Protein AF-A0A671WNH1-F1 (afdb_monomer_lite)

Foldseek 3Di:
DDPDDPPPPPQDWAFPDWDDPDPPAWIWTWTATPNDIDIDIDGDDDPVCPPDKDKDWDQLVFALDQLQKDAPDDDDGDVSNVVVVVVCVVQVKDFPCCVVVVDDNPFDDDPPHMTGNRTTTIIGPDPPPDPDPPDD

Radius of gyration: 23.47 Å; chains: 1; bounding box: 45×64×72 Å

pLDDT: mean 80.48, std 18.0, range [36.19, 97.94]

InterPro domains:
  IPR036691 Endonuclease/exonuclease/phosphatase superfamily [G3DSA:3.60.10.10] (5-130)
  IPR036691 Endonuclease/exonuclease/phosphatase superfamily [SSF56219] (18-124)

Organism: Sparus aurata (NCBI:txid8175)

Sequence (136 aa):
MGHRSWTGVGQDFIIQRVQRVIDGRILCIDVSWFGSKFRVINVYCPVELQDKEVILGGDFNCLVNKKDKQTTSTVRLDSSSEILQNIIKDFRLRDAYRSKNPILPGYTWSNGRTHSRIDFLLTSMGDIMYKPLVKG

Secondary structure (DSSP, 8-state):
-------------EEEEEEEEETTTEEEEEEEETTEEEEEEEE---GGGTTSPPEEEEE-SS-SSGGGEE-SSPP---HHHHHHHHHHHHTTEEEHHHHH-SSS----EE-SS-EE--EEEEEES---S-------

Structure (mmCIF, N/CA/C/O backbone):
data_AF-A0A671WNH1-F1
#
_entry.id   AF-A0A671WNH1-F1
#
loop_
_atom_site.group_PDB
_atom_site.id
_atom_site.type_symbol
_atom_site.label_atom_id
_atom_site.label_alt_id
_atom_site.label_comp_id
_atom_site.label_asym_id
_atom_site.label_entity_id
_atom_site.label_seq_id
_atom_site.pdbx_PDB_ins_code
_atom_site.Cartn_x
_atom_site.Cartn_y
_atom_site.Cartn_z
_atom_site.occupancy
_atom_site.B_iso_or_equiv
_atom_site.auth_seq_id
_atom_site.auth_comp_id
_atom_site.auth_asym_id
_atom_site.auth_atom_id
_atom_site.pdbx_PDB_model_num
ATOM 1 N N . MET A 1 1 ? -27.227 28.062 52.816 1.00 38.31 1 MET A N 1
ATOM 2 C CA . MET A 1 1 ? -27.385 27.085 51.718 1.00 38.31 1 MET A CA 1
ATOM 3 C C . MET A 1 1 ? -27.204 27.832 50.407 1.00 38.31 1 MET A C 1
ATOM 5 O O . MET A 1 1 ? -28.104 28.546 49.997 1.00 38.31 1 MET A O 1
ATOM 9 N N . GLY A 1 2 ? -26.000 27.794 49.832 1.00 36.19 2 GLY A N 1
ATOM 10 C CA . GLY A 1 2 ? -25.694 28.492 48.582 1.00 36.19 2 GLY A CA 1
ATOM 11 C C . GLY A 1 2 ? -25.878 27.550 47.400 1.00 36.19 2 GLY A C 1
ATOM 12 O O . GLY A 1 2 ? -25.130 26.582 47.276 1.00 36.19 2 GLY A O 1
ATOM 13 N N . HIS A 1 3 ? -26.863 27.827 46.548 1.00 43.62 3 HIS A N 1
ATOM 14 C CA . HIS A 1 3 ? -26.963 27.217 45.226 1.00 43.62 3 HIS A CA 1
ATOM 15 C C . HIS A 1 3 ? -25.749 27.668 44.405 1.00 43.62 3 HIS A C 1
ATOM 17 O O . HIS A 1 3 ? -25.657 28.827 44.009 1.00 43.62 3 HIS A O 1
ATOM 23 N N . ARG A 1 4 ? -24.797 26.761 44.162 1.00 44.78 4 ARG A N 1
ATOM 24 C CA . ARG A 1 4 ? -23.791 26.965 43.118 1.00 44.78 4 ARG A CA 1
ATOM 25 C C . ARG A 1 4 ? -24.475 26.699 41.781 1.00 44.78 4 ARG A C 1
ATOM 27 O O . ARG A 1 4 ? -24.783 25.552 41.469 1.00 44.78 4 ARG A O 1
ATOM 34 N N . SER A 1 5 ? -24.741 27.749 41.014 1.00 39.22 5 SER A N 1
ATOM 35 C CA . SER A 1 5 ? -25.060 27.626 39.596 1.00 39.22 5 SER A CA 1
ATOM 36 C C . SER A 1 5 ? -23.795 27.183 38.859 1.00 39.22 5 SER A C 1
ATOM 38 O O . SER A 1 5 ? -22.793 27.892 38.812 1.00 39.22 5 SER A O 1
ATOM 40 N N . TRP A 1 6 ? -23.821 25.971 38.310 1.00 46.47 6 TRP A N 1
ATOM 41 C CA . TRP A 1 6 ? -22.832 25.528 37.335 1.00 46.47 6 TRP A CA 1
ATOM 42 C C . TRP A 1 6 ? -23.108 26.256 36.016 1.00 46.47 6 TRP A C 1
ATOM 44 O O . TRP A 1 6 ? -24.056 25.927 35.310 1.00 46.47 6 TRP A O 1
ATOM 54 N N . THR A 1 7 ? -22.286 27.244 35.671 1.00 43.19 7 THR A N 1
ATOM 55 C CA . THR A 1 7 ? -22.225 27.809 34.315 1.00 43.19 7 THR A CA 1
ATOM 56 C C . THR A 1 7 ? -21.174 27.046 33.510 1.00 43.19 7 THR A C 1
ATOM 58 O O . THR A 1 7 ? -20.120 27.581 33.169 1.00 43.19 7 THR A O 1
ATOM 61 N N . GLY A 1 8 ? -21.422 25.762 33.251 1.00 46.72 8 GLY A N 1
ATOM 62 C CA . GLY A 1 8 ? -20.709 25.062 32.190 1.00 46.72 8 GLY A CA 1
ATOM 63 C C . GLY A 1 8 ? -21.311 25.521 30.871 1.00 46.72 8 GLY A C 1
ATOM 64 O O . GLY A 1 8 ? -22.415 25.106 30.536 1.00 46.72 8 GLY A O 1
ATOM 65 N N . VAL A 1 9 ? -20.629 26.416 30.154 1.00 54.09 9 VAL A N 1
ATOM 66 C CA . VAL A 1 9 ? -20.919 26.671 28.737 1.00 54.09 9 VAL A CA 1
ATOM 67 C C . VAL A 1 9 ? -20.928 25.304 28.056 1.00 54.09 9 VAL A C 1
ATOM 69 O O . VAL A 1 9 ? -19.927 24.594 28.148 1.00 54.09 9 VAL A O 1
ATOM 72 N N . GLY A 1 10 ? -22.066 24.912 27.476 1.00 51.88 10 GLY A N 1
ATOM 73 C CA . GLY A 1 10 ? -22.243 23.616 26.825 1.00 51.88 10 GLY A CA 1
ATOM 74 C C . GLY A 1 10 ? -21.086 23.355 25.870 1.00 51.88 10 GLY A C 1
ATOM 75 O O . GLY A 1 10 ? -20.911 24.055 24.875 1.00 51.88 10 GLY A O 1
ATOM 76 N N . GLN A 1 11 ? -20.212 22.421 26.236 1.00 59.50 11 GLN A N 1
ATOM 77 C CA . GLN A 1 11 ? -19.115 22.006 25.375 1.00 59.50 11 GLN A CA 1
ATOM 78 C C . GLN A 1 11 ? -19.676 20.964 24.427 1.00 59.50 11 GLN A C 1
ATOM 80 O O . GLN A 1 11 ? -19.669 19.766 24.708 1.00 59.50 11 GLN A O 1
ATOM 85 N N . ASP A 1 12 ? -20.216 21.460 23.323 1.00 72.25 12 ASP A N 1
ATOM 86 C CA . ASP A 1 12 ? -20.961 20.632 22.395 1.00 72.25 12 ASP A CA 1
ATOM 87 C C . ASP A 1 12 ? -19.993 19.756 21.590 1.00 72.25 12 ASP A C 1
ATOM 89 O O . ASP A 1 12 ? -19.143 20.228 20.829 1.00 72.25 12 ASP A O 1
ATOM 93 N N . PHE A 1 13 ? -20.111 18.445 21.779 1.00 77.00 13 PHE A N 1
ATOM 94 C CA . PHE A 1 13 ? -19.591 17.460 20.844 1.00 77.00 13 PHE A CA 1
ATOM 95 C C . PHE A 1 13 ? -20.540 17.419 19.646 1.00 77.00 13 PHE A C 1
ATOM 97 O O . PHE A 1 13 ? -21.658 16.912 19.739 1.00 77.00 13 PHE A O 1
ATOM 104 N N . ILE A 1 14 ? -20.113 17.992 18.524 1.00 84.69 14 ILE A N 1
ATOM 105 C CA . ILE A 1 14 ? -20.969 18.174 17.350 1.00 84.69 14 ILE A CA 1
ATOM 106 C C . ILE A 1 14 ? -20.608 17.124 16.305 1.00 84.69 14 ILE A C 1
ATOM 108 O O . ILE A 1 14 ? -19.503 17.136 15.761 1.00 84.69 14 ILE A O 1
ATOM 112 N N . ILE A 1 15 ? -21.554 16.244 15.972 1.00 85.50 15 ILE A N 1
ATOM 113 C CA . ILE A 1 15 ? -21.428 15.352 14.815 1.00 85.50 15 ILE A CA 1
ATOM 114 C C . ILE A 1 15 ? -21.611 16.190 13.551 1.00 85.50 15 ILE A C 1
ATOM 116 O O . ILE A 1 15 ? -22.676 16.749 13.311 1.00 85.50 15 ILE A O 1
ATOM 120 N N . GLN A 1 16 ? -20.563 16.272 12.739 1.00 89.38 16 GLN A N 1
ATOM 121 C CA . GLN A 1 16 ? -20.570 17.027 11.488 1.00 89.38 16 GLN A CA 1
ATOM 122 C C . GLN A 1 16 ? -21.016 16.161 10.314 1.00 89.38 16 GLN A C 1
ATOM 124 O O . GLN A 1 16 ? -21.676 16.645 9.398 1.00 89.38 16 GLN A O 1
ATOM 129 N N . ARG A 1 17 ? -20.638 14.877 10.321 1.00 84.31 17 ARG A N 1
ATOM 130 C CA . ARG A 1 17 ? -20.968 13.945 9.241 1.00 84.31 17 ARG A CA 1
ATOM 131 C C . ARG A 1 17 ? -20.955 12.512 9.739 1.00 84.31 17 ARG A C 1
ATOM 133 O O . ARG A 1 17 ? -20.055 12.127 10.474 1.00 84.31 17 ARG A O 1
ATOM 140 N N . VAL A 1 18 ? -21.903 11.712 9.262 1.00 84.00 18 VAL A N 1
ATOM 141 C CA . VAL A 1 18 ? -21.887 10.253 9.393 1.00 84.00 18 VAL A CA 1
ATOM 142 C C . VAL A 1 18 ? -21.870 9.662 7.991 1.00 84.00 18 VAL A C 1
ATOM 144 O O . VAL A 1 18 ? -22.734 9.969 7.174 1.00 84.00 18 VAL A O 1
ATOM 147 N N . GLN A 1 19 ? -20.887 8.817 7.706 1.00 83.75 19 GLN A N 1
ATOM 148 C CA . GLN A 1 19 ? -20.741 8.126 6.434 1.00 83.75 19 GLN A CA 1
ATOM 149 C C . GLN A 1 19 ? -20.593 6.626 6.682 1.00 83.75 19 GLN A C 1
ATOM 151 O O . GLN A 1 19 ? -19.627 6.172 7.294 1.00 83.75 19 GLN A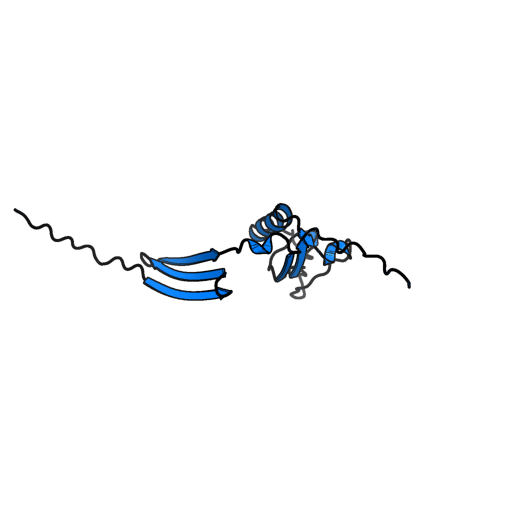 O 1
ATOM 156 N N . ARG A 1 20 ? -21.537 5.844 6.156 1.00 78.50 20 ARG A N 1
ATOM 157 C CA . ARG A 1 20 ? -21.351 4.401 5.992 1.00 78.50 20 ARG A CA 1
ATOM 158 C C . ARG A 1 20 ? -20.561 4.197 4.709 1.00 78.50 20 ARG A C 1
ATOM 160 O O . ARG A 1 20 ? -21.037 4.555 3.637 1.00 78.50 20 ARG A O 1
ATOM 167 N N . VAL A 1 21 ? -19.326 3.726 4.838 1.00 74.38 21 VAL A N 1
ATOM 168 C CA . VAL A 1 21 ? -18.420 3.564 3.689 1.00 74.38 21 VAL A CA 1
ATOM 169 C C . VAL A 1 21 ? -18.637 2.198 3.050 1.00 74.38 21 VAL A C 1
ATOM 171 O O . VAL A 1 21 ? -18.784 2.090 1.840 1.00 74.38 21 VAL A O 1
ATOM 174 N N . ILE A 1 22 ? -18.721 1.165 3.887 1.00 73.19 22 ILE A N 1
ATOM 175 C CA . ILE A 1 22 ? -19.143 -0.181 3.509 1.00 73.19 22 ILE A CA 1
ATOM 176 C C . ILE A 1 22 ? -20.238 -0.548 4.501 1.00 73.19 22 ILE A C 1
ATOM 178 O O . ILE A 1 22 ? -19.970 -0.590 5.707 1.00 73.19 22 ILE A O 1
ATOM 182 N N . ASP A 1 23 ? -21.468 -0.725 4.018 1.00 69.94 23 ASP A N 1
ATOM 183 C CA . ASP A 1 23 ? -22.630 -0.899 4.893 1.00 69.94 23 ASP A CA 1
ATOM 184 C C . ASP A 1 23 ? -22.420 -2.087 5.846 1.00 69.94 23 ASP A C 1
ATOM 186 O O . ASP A 1 23 ? -21.937 -3.152 5.455 1.00 69.94 23 ASP A O 1
ATOM 190 N N . GLY A 1 24 ? -22.674 -1.854 7.135 1.00 69.19 24 GLY A N 1
ATOM 191 C CA . GLY A 1 24 ? -22.422 -2.819 8.211 1.00 69.19 24 GLY A CA 1
ATOM 192 C C . GLY A 1 24 ? -20.951 -3.098 8.571 1.00 69.19 24 GLY A C 1
ATOM 193 O O . GLY A 1 24 ? -20.719 -3.891 9.479 1.00 69.19 24 GLY A O 1
ATOM 194 N N . ARG A 1 25 ? -19.952 -2.484 7.913 1.00 71.94 25 ARG A N 1
ATOM 195 C CA . ARG A 1 25 ? -18.517 -2.798 8.134 1.00 71.94 25 ARG A CA 1
ATOM 196 C C . ARG A 1 25 ? -17.640 -1.602 8.473 1.00 71.94 25 ARG A C 1
ATOM 198 O O . ARG A 1 25 ? -16.742 -1.728 9.296 1.00 71.94 25 ARG A O 1
ATOM 205 N N . ILE A 1 26 ? -17.873 -0.446 7.854 1.00 81.62 26 ILE A N 1
ATOM 206 C CA . ILE A 1 26 ? -17.097 0.770 8.134 1.00 81.62 26 ILE A CA 1
ATOM 207 C C . ILE A 1 26 ? -18.049 1.940 8.345 1.00 81.62 26 ILE A C 1
ATOM 209 O O . ILE A 1 26 ? -18.776 2.342 7.431 1.00 81.62 26 ILE A O 1
ATOM 213 N N . LEU A 1 27 ? -17.986 2.514 9.545 1.00 79.88 27 LEU A N 1
ATOM 214 C CA . LEU A 1 27 ? -18.674 3.740 9.924 1.00 79.88 27 LEU A CA 1
ATOM 215 C C . LEU A 1 27 ? -17.639 4.837 10.167 1.00 79.88 27 LEU A C 1
ATOM 217 O O . LEU A 1 27 ? -16.821 4.744 11.078 1.00 79.88 27 LEU A O 1
ATOM 221 N N . CYS A 1 28 ? -17.693 5.880 9.351 1.00 87.12 28 CYS A N 1
ATOM 222 C CA . CYS A 1 28 ? -16.857 7.062 9.474 1.00 87.12 28 CYS A CA 1
ATOM 223 C C . CYS A 1 28 ? -17.704 8.217 10.014 1.00 87.12 28 CYS A C 1
ATOM 225 O O . CYS A 1 28 ? -18.757 8.527 9.456 1.00 87.12 28 CYS A O 1
ATOM 227 N N . ILE A 1 29 ? -17.261 8.844 11.098 1.00 88.62 29 ILE A N 1
ATOM 228 C CA . ILE A 1 29 ? -17.949 9.961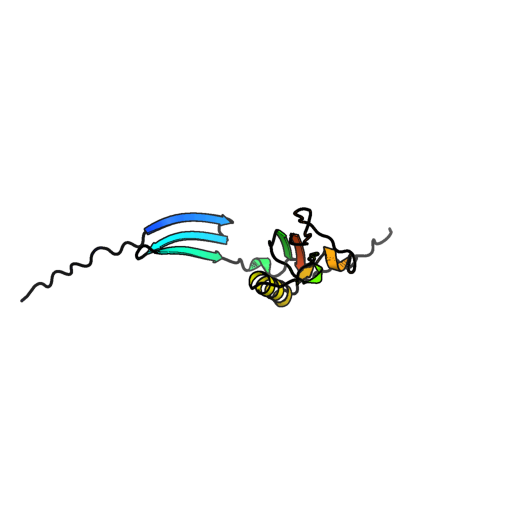 11.739 1.00 88.62 29 ILE A CA 1
ATOM 229 C C . ILE A 1 29 ? -16.971 11.123 11.845 1.00 88.62 29 ILE A C 1
ATOM 231 O O . ILE A 1 29 ? -15.942 11.013 12.508 1.00 88.62 29 ILE A O 1
ATOM 235 N N . ASP A 1 30 ? -17.297 12.240 11.206 1.00 91.50 30 ASP A N 1
ATOM 236 C CA . ASP A 1 30 ? -16.583 13.494 11.422 1.00 91.50 30 ASP A CA 1
ATOM 237 C C . ASP A 1 30 ? -17.254 14.238 12.573 1.00 91.50 30 ASP A C 1
ATOM 239 O O . ASP A 1 30 ? -18.471 14.444 12.563 1.00 91.50 30 ASP A O 1
ATOM 243 N N . VAL A 1 31 ? -16.466 14.630 13.568 1.00 89.81 31 VAL A N 1
ATOM 244 C CA . VAL A 1 31 ? -16.942 15.296 14.782 1.00 89.81 31 VAL A CA 1
ATOM 245 C C . VAL A 1 31 ? -16.103 16.532 15.070 1.00 89.81 31 VAL A C 1
ATOM 247 O O . VAL A 1 31 ? -14.918 16.591 14.747 1.00 89.81 31 VAL A O 1
ATOM 250 N N . SER A 1 32 ? -16.724 17.527 15.689 1.00 89.50 32 SER A N 1
ATOM 251 C CA . SER A 1 32 ? -16.058 18.712 16.211 1.00 89.50 32 SER A CA 1
ATOM 252 C C . SER A 1 32 ? -16.173 18.718 17.727 1.00 89.50 32 SER A C 1
ATOM 254 O O . SER A 1 32 ? -17.273 18.617 18.266 1.00 89.50 32 SER A O 1
ATOM 256 N N . TRP A 1 33 ? -15.040 18.852 18.408 1.00 85.25 33 TRP A N 1
ATOM 257 C CA . TRP A 1 33 ? -14.958 18.891 19.864 1.00 85.25 33 TRP A CA 1
ATOM 258 C C . TRP A 1 33 ? -13.887 19.901 20.272 1.00 85.25 33 TRP A C 1
ATOM 260 O O . TRP A 1 33 ? -12.784 19.879 19.732 1.00 85.25 33 TRP A O 1
ATOM 270 N N . PHE A 1 34 ? -14.218 20.842 21.162 1.00 86.44 34 PHE A N 1
ATOM 271 C CA . PHE A 1 34 ? -13.331 21.962 21.527 1.00 86.44 34 PHE A CA 1
ATOM 272 C C . PHE A 1 34 ? -12.790 22.763 20.321 1.00 86.44 34 PHE A C 1
ATOM 274 O O . PHE A 1 34 ? -11.628 23.161 20.292 1.00 86.44 34 PHE A O 1
ATOM 281 N N . GLY A 1 35 ? -13.606 22.951 19.276 1.00 83.00 35 GLY A N 1
ATOM 282 C CA . GLY A 1 35 ? -13.191 23.620 18.032 1.00 83.00 35 GLY A CA 1
ATOM 283 C C . GLY A 1 35 ? -12.215 22.817 17.158 1.00 83.00 35 GLY A C 1
ATOM 284 O O . GLY A 1 35 ? -11.880 23.249 16.056 1.00 83.00 35 GLY A O 1
ATOM 285 N N . SER A 1 36 ? -11.791 21.637 17.612 1.00 81.50 36 SER A N 1
ATOM 286 C CA . SER A 1 36 ? -10.932 20.719 16.868 1.00 81.50 36 SER A CA 1
ATOM 287 C C . SER A 1 36 ? -11.775 19.706 16.097 1.00 81.50 36 SER A C 1
ATOM 289 O O . SER A 1 36 ? -12.798 19.231 16.591 1.00 81.50 36 SER A O 1
ATOM 291 N N . LYS A 1 37 ? -11.346 19.371 14.877 1.00 87.12 37 LYS A N 1
ATOM 292 C CA . LYS A 1 37 ? -12.025 18.395 14.015 1.00 87.12 37 LYS A CA 1
ATOM 293 C C . LYS A 1 37 ? -11.364 17.029 14.145 1.00 87.12 37 LYS A C 1
ATOM 295 O O . LYS A 1 37 ? -10.149 16.917 14.004 1.00 87.12 37 LYS A O 1
ATOM 300 N N . PHE A 1 38 ? -12.176 16.000 14.343 1.00 85.69 38 PHE A N 1
ATOM 301 C CA . PHE A 1 38 ? -11.744 14.613 14.449 1.00 85.69 38 PHE A CA 1
ATOM 302 C C . PHE A 1 38 ? -12.524 13.743 13.469 1.00 85.69 38 PHE A C 1
ATOM 304 O O . PHE A 1 38 ? -13.685 14.015 13.164 1.00 85.69 38 PHE A O 1
ATOM 311 N N . ARG A 1 39 ? -11.890 12.660 13.020 1.00 88.38 39 ARG A N 1
ATOM 312 C CA . ARG A 1 39 ? -12.542 11.582 12.279 1.00 88.38 39 ARG A CA 1
ATOM 313 C C . ARG A 1 39 ? -12.468 10.306 13.101 1.00 88.38 39 ARG A C 1
ATOM 315 O O . ARG A 1 39 ? -11.381 9.790 13.344 1.00 88.38 39 ARG A O 1
ATOM 322 N N . VAL A 1 40 ? -13.624 9.801 13.509 1.00 83.00 40 VAL A N 1
ATOM 323 C CA . VAL A 1 40 ? -13.773 8.516 14.192 1.00 83.00 40 VAL A CA 1
ATOM 324 C C . VAL A 1 40 ? -14.135 7.468 13.150 1.00 83.00 40 VAL A C 1
ATOM 326 O O . VAL A 1 40 ? -15.101 7.637 12.409 1.00 83.00 40 VAL A O 1
ATOM 329 N N . ILE A 1 41 ? -13.365 6.385 13.082 1.00 84.75 41 ILE A N 1
ATOM 330 C CA . ILE A 1 41 ? -13.624 5.274 12.165 1.00 84.75 41 ILE A CA 1
ATOM 331 C C . ILE A 1 41 ? -13.878 4.031 13.008 1.00 84.75 41 ILE A C 1
ATOM 333 O O . ILE A 1 41 ? -12.956 3.489 13.612 1.00 84.75 41 ILE A O 1
ATOM 337 N N . ASN A 1 42 ? -15.133 3.593 13.059 1.00 83.19 42 ASN A N 1
ATOM 338 C CA . ASN A 1 42 ? -15.494 2.310 13.643 1.00 83.19 42 ASN A CA 1
ATOM 339 C C . ASN A 1 42 ? -15.473 1.243 12.542 1.00 83.19 42 ASN A C 1
ATOM 341 O O . ASN A 1 42 ? -16.175 1.374 11.533 1.00 83.19 42 ASN A O 1
ATOM 345 N N . VAL A 1 43 ? -14.661 0.206 12.737 1.00 79.44 43 VAL A N 1
ATOM 346 C CA . VAL A 1 43 ? -14.502 -0.906 11.796 1.00 79.44 43 VAL A CA 1
ATOM 347 C C . VAL A 1 43 ? -15.044 -2.170 12.444 1.00 79.44 43 VAL A C 1
ATOM 349 O O . VAL A 1 43 ? -14.532 -2.625 13.462 1.00 79.44 43 VAL A O 1
ATOM 352 N N . TYR A 1 44 ? -16.060 -2.756 11.823 1.00 75.94 44 TYR A N 1
ATOM 353 C CA . TYR A 1 44 ? -16.535 -4.091 12.143 1.00 75.94 44 TYR A CA 1
ATOM 354 C C . TYR A 1 44 ? -15.977 -5.075 11.113 1.00 75.94 44 TYR A C 1
ATOM 356 O O . TYR A 1 44 ? -16.394 -5.089 9.952 1.00 75.94 44 TYR A O 1
ATOM 364 N N . CYS A 1 45 ? -15.003 -5.880 11.538 1.00 63.78 45 CYS A N 1
ATOM 365 C CA . CYS A 1 45 ? -14.444 -6.948 10.719 1.00 63.78 45 CYS A CA 1
ATOM 366 C C . CYS A 1 45 ? -15.246 -8.238 10.965 1.00 63.78 45 CYS A C 1
ATOM 368 O O . CYS A 1 45 ? -15.204 -8.759 12.081 1.00 63.78 45 CYS A O 1
ATOM 370 N N . PRO A 1 46 ? -15.996 -8.757 9.978 1.00 62.88 46 PRO A N 1
ATOM 371 C CA . PRO A 1 46 ? -16.754 -9.984 10.171 1.00 62.88 46 PRO A CA 1
ATOM 372 C C . PRO A 1 46 ? -15.833 -11.199 10.217 1.00 62.88 46 PRO A C 1
ATOM 374 O O . PRO A 1 46 ? -14.876 -11.313 9.449 1.00 62.88 46 PRO A O 1
ATOM 377 N N . VAL A 1 47 ? -16.179 -12.130 11.103 1.00 62.97 47 VAL A N 1
ATOM 378 C CA . VAL A 1 47 ? -15.396 -13.334 11.418 1.00 62.97 47 VAL A CA 1
ATOM 379 C C . VAL A 1 47 ? -15.270 -14.281 10.210 1.00 62.97 47 VAL A C 1
ATOM 381 O O . VAL A 1 47 ? -14.260 -14.954 10.051 1.00 62.97 47 VAL A O 1
ATOM 384 N N . GLU A 1 48 ? -16.242 -14.266 9.298 1.00 57.84 48 GLU A N 1
ATOM 385 C CA . GLU A 1 48 ? -16.370 -15.171 8.138 1.00 57.84 48 GLU A CA 1
ATOM 386 C C . GLU A 1 48 ? -15.323 -14.971 7.024 1.00 57.84 48 GLU A C 1
ATOM 388 O O . GLU A 1 48 ? -15.322 -15.697 6.029 1.00 57.84 48 GLU A O 1
ATOM 393 N N . LEU A 1 49 ? -14.457 -13.959 7.132 1.00 55.62 49 LEU A N 1
ATOM 394 C CA . LEU A 1 49 ? -13.417 -13.687 6.133 1.00 55.62 49 LEU A CA 1
ATOM 395 C C . LEU A 1 49 ? -12.111 -14.452 6.381 1.00 55.62 49 LEU A C 1
ATOM 397 O O . LEU A 1 49 ? -11.209 -14.363 5.553 1.00 55.62 49 LEU A O 1
ATOM 401 N N . GLN A 1 50 ? -11.999 -15.192 7.487 1.00 57.03 50 GLN A N 1
ATOM 402 C CA . GLN A 1 50 ? -10.746 -15.844 7.883 1.00 57.03 50 GLN A CA 1
ATOM 403 C C . GLN A 1 50 ? -10.334 -17.015 6.969 1.00 57.03 50 GLN A C 1
ATOM 405 O O . GLN A 1 50 ? -9.140 -17.271 6.848 1.00 57.03 50 GLN A O 1
ATOM 410 N N . ASP A 1 51 ? -11.277 -17.644 6.256 1.00 61.28 51 ASP A N 1
ATOM 411 C CA . ASP A 1 51 ? -11.011 -18.812 5.392 1.00 61.28 51 ASP A CA 1
ATOM 412 C C . ASP A 1 51 ? -10.959 -18.488 3.887 1.00 61.28 51 ASP A C 1
ATOM 414 O O . ASP A 1 51 ? -10.937 -19.390 3.047 1.00 61.28 51 ASP A O 1
ATOM 418 N N . LYS A 1 52 ? -10.986 -17.205 3.505 1.00 67.38 52 LYS A N 1
ATOM 419 C CA . LYS A 1 52 ? -10.997 -16.800 2.091 1.00 67.38 52 LYS A CA 1
ATOM 420 C C . LYS A 1 52 ? -9.629 -16.320 1.634 1.00 67.38 52 LYS A C 1
ATOM 422 O O . LYS A 1 52 ? -8.918 -15.634 2.364 1.00 67.38 52 LYS A O 1
ATOM 427 N N . GLU A 1 53 ? -9.302 -16.616 0.378 1.00 75.88 53 GLU A N 1
ATOM 428 C CA . GLU A 1 53 ? -8.187 -15.955 -0.291 1.00 75.88 53 GLU A CA 1
ATOM 429 C C . GLU A 1 53 ? -8.452 -14.445 -0.352 1.00 75.88 53 GLU A C 1
ATOM 431 O O . GLU A 1 53 ? -9.522 -13.989 -0.762 1.00 75.88 53 GLU A O 1
ATOM 436 N N . VAL A 1 54 ? -7.468 -13.666 0.083 1.00 79.38 54 VAL A N 1
ATOM 437 C CA . VAL A 1 54 ? -7.529 -12.209 0.119 1.00 79.38 54 VAL A CA 1
ATOM 438 C C . VAL A 1 54 ? -6.832 -11.667 -1.114 1.00 79.38 54 VAL A C 1
ATOM 440 O O . VAL A 1 54 ? -5.676 -11.997 -1.372 1.00 79.38 54 VAL A O 1
ATOM 443 N N . ILE A 1 55 ? -7.515 -10.783 -1.836 1.00 84.31 55 ILE A N 1
ATOM 444 C CA . ILE A 1 55 ? -6.906 -9.900 -2.827 1.00 84.31 55 ILE A CA 1
ATOM 445 C C . ILE A 1 55 ? -7.115 -8.472 -2.335 1.00 84.31 55 ILE A C 1
ATOM 447 O O . ILE A 1 55 ? -8.244 -7.994 -2.250 1.00 84.31 55 ILE A O 1
ATOM 451 N N . LE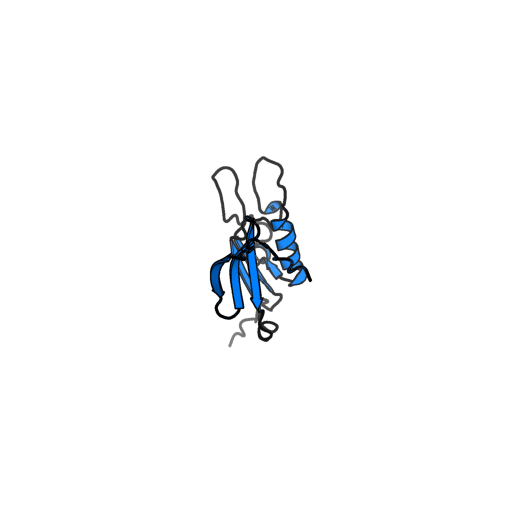U A 1 56 ? -6.022 -7.796 -2.002 1.00 85.75 56 LEU A N 1
ATOM 452 C CA . LEU A 1 56 ? -5.993 -6.382 -1.665 1.00 85.75 56 LEU A CA 1
ATOM 453 C C . LEU A 1 56 ? -5.426 -5.621 -2.863 1.00 85.75 56 LEU A C 1
ATOM 455 O O . LEU A 1 56 ? -4.254 -5.771 -3.208 1.00 85.75 56 LEU A O 1
ATOM 459 N N . GLY A 1 57 ? -6.276 -4.838 -3.520 1.00 90.94 57 GLY A N 1
ATOM 460 C CA . GLY A 1 57 ? -5.946 -4.152 -4.762 1.00 90.94 57 GLY A CA 1
ATOM 461 C C . GLY A 1 57 ? -6.292 -2.671 -4.735 1.00 90.94 57 GLY A C 1
ATOM 462 O O . GLY A 1 57 ? -7.304 -2.296 -4.147 1.00 90.94 57 GLY A O 1
ATOM 463 N N . GLY A 1 58 ? -5.483 -1.849 -5.401 1.00 91.38 58 GLY A N 1
ATOM 464 C CA . GLY A 1 58 ? -5.776 -0.430 -5.607 1.00 91.38 58 GLY A CA 1
ATOM 465 C C . GLY A 1 58 ? -4.530 0.437 -5.737 1.00 91.38 58 GLY A C 1
ATOM 466 O O . GLY A 1 58 ? -3.417 -0.084 -5.802 1.00 91.38 58 GLY A O 1
ATOM 467 N N . ASP A 1 59 ? -4.755 1.750 -5.745 1.00 95.44 59 ASP A N 1
ATOM 468 C CA . ASP A 1 59 ? -3.722 2.776 -5.608 1.00 95.44 59 ASP A CA 1
ATOM 469 C C . ASP A 1 59 ? -3.425 2.984 -4.118 1.00 95.44 59 ASP A C 1
ATOM 471 O O . ASP A 1 59 ? -4.275 3.441 -3.348 1.00 95.44 59 ASP A O 1
ATOM 475 N N . PHE A 1 60 ? -2.221 2.613 -3.696 1.00 93.81 60 PHE A N 1
ATOM 476 C CA . PHE A 1 60 ? -1.774 2.764 -2.312 1.00 93.81 60 PHE A CA 1
ATOM 477 C C . PHE A 1 60 ? -1.034 4.081 -2.095 1.00 93.81 60 PHE A C 1
ATOM 479 O O . PHE A 1 60 ? -0.710 4.416 -0.953 1.00 93.81 60 PHE A O 1
ATOM 486 N N . ASN A 1 61 ? -0.727 4.802 -3.178 1.00 95.44 61 ASN A N 1
ATOM 487 C CA . ASN A 1 61 ? -0.019 6.074 -3.189 1.00 95.44 61 ASN A CA 1
ATOM 488 C C . ASN A 1 61 ? 1.301 6.074 -2.383 1.00 95.44 61 ASN A C 1
ATOM 490 O O . ASN A 1 61 ? 1.771 7.112 -1.920 1.00 95.44 61 ASN A O 1
ATOM 494 N N . CYS A 1 62 ? 1.907 4.899 -2.193 1.00 95.69 62 CYS A N 1
ATOM 495 C CA . CYS A 1 62 ? 3.166 4.698 -1.482 1.00 95.69 62 CYS A CA 1
ATOM 496 C C . CYS A 1 62 ? 3.945 3.529 -2.100 1.00 95.69 62 CYS A C 1
ATOM 498 O O . CYS A 1 62 ? 3.409 2.738 -2.875 1.00 95.69 62 CYS A O 1
ATOM 500 N N . LEU A 1 63 ? 5.243 3.446 -1.808 1.00 96.19 63 LEU A N 1
ATOM 501 C CA . LEU A 1 63 ? 6.121 2.434 -2.396 1.00 96.19 63 LEU A CA 1
ATOM 502 C C . LEU A 1 63 ? 6.242 1.229 -1.466 1.00 96.19 63 LEU A C 1
ATOM 504 O O . LEU A 1 63 ? 6.460 1.392 -0.272 1.00 96.19 63 LEU A O 1
ATOM 508 N N . VAL A 1 64 ? 6.258 0.017 -2.022 1.00 94.00 64 VAL A N 1
ATOM 509 C CA . VAL A 1 64 ? 6.666 -1.166 -1.245 1.00 94.00 64 VAL A CA 1
ATOM 510 C C . VAL A 1 64 ? 8.190 -1.255 -1.182 1.00 94.00 64 VAL A C 1
ATOM 512 O O . VAL A 1 64 ? 8.744 -1.514 -0.120 1.00 94.00 64 VAL A O 1
ATOM 515 N N . ASN A 1 65 ? 8.904 -1.005 -2.284 1.00 93.25 65 ASN A N 1
ATOM 516 C CA . ASN A 1 65 ? 10.368 -1.013 -2.313 1.00 93.25 65 ASN A CA 1
ATOM 517 C C . ASN A 1 65 ? 10.937 0.232 -2.990 1.00 93.25 65 ASN A C 1
ATOM 519 O O . ASN A 1 65 ? 10.348 0.798 -3.903 1.00 93.25 65 ASN A O 1
ATOM 523 N N . LYS A 1 66 ? 12.180 0.596 -2.654 1.00 94.44 66 LYS A N 1
ATOM 524 C CA . LYS A 1 66 ? 12.886 1.693 -3.344 1.00 94.44 66 LYS A CA 1
ATOM 525 C C . LYS A 1 66 ? 13.045 1.453 -4.851 1.00 94.44 66 LYS A C 1
ATOM 527 O O . LYS A 1 66 ? 13.047 2.405 -5.619 1.00 94.44 66 LYS A O 1
ATOM 532 N N . LYS A 1 67 ? 13.148 0.183 -5.265 1.00 92.12 67 LYS A N 1
ATOM 533 C CA . LYS A 1 67 ? 13.229 -0.233 -6.678 1.00 92.12 67 LYS A CA 1
ATOM 534 C C . LYS A 1 67 ? 11.934 0.019 -7.455 1.00 92.12 67 LYS A C 1
ATOM 536 O O . LYS A 1 67 ? 11.965 0.044 -8.677 1.00 92.12 67 LYS A O 1
ATOM 541 N N . ASP A 1 68 ? 10.817 0.226 -6.760 1.00 94.19 68 ASP A N 1
ATOM 542 C CA . ASP A 1 68 ? 9.530 0.554 -7.373 1.00 94.19 68 ASP A CA 1
ATOM 543 C C . ASP A 1 68 ? 9.445 2.029 -7.799 1.00 94.19 68 ASP A C 1
ATOM 545 O O . ASP A 1 68 ? 8.393 2.477 -8.247 1.00 94.19 68 ASP A O 1
ATOM 549 N N . LYS A 1 69 ? 10.538 2.797 -7.683 1.00 95.94 69 LYS A N 1
ATOM 550 C CA . LYS A 1 69 ? 10.613 4.191 -8.114 1.00 95.94 69 LYS A CA 1
ATOM 551 C C . LYS A 1 69 ? 11.878 4.466 -8.913 1.00 95.94 69 LYS A C 1
ATOM 553 O O . LYS A 1 69 ? 12.982 4.138 -8.489 1.00 95.94 69 LYS A O 1
ATOM 558 N N . GLN A 1 70 ? 11.704 5.164 -10.028 1.00 96.00 70 GLN A N 1
ATOM 559 C CA . GLN A 1 70 ? 12.783 5.718 -10.832 1.00 96.00 70 GLN A CA 1
ATOM 560 C C . GLN A 1 70 ? 12.772 7.232 -10.738 1.00 96.00 70 GLN A C 1
ATOM 562 O O . GLN A 1 70 ? 11.787 7.896 -11.067 1.00 96.00 70 GLN A O 1
ATOM 567 N N . THR A 1 71 ? 13.889 7.774 -10.282 1.00 94.12 71 THR A N 1
ATOM 568 C CA . THR A 1 71 ? 14.144 9.206 -10.175 1.00 94.12 71 THR A CA 1
ATOM 569 C C . THR A 1 71 ? 15.655 9.428 -10.137 1.00 94.12 71 THR A C 1
ATOM 571 O O . THR A 1 71 ? 16.415 8.499 -9.870 1.00 94.12 71 THR A O 1
ATOM 574 N N . THR A 1 72 ? 16.094 10.653 -10.406 1.00 91.75 72 THR A N 1
ATOM 575 C CA . THR A 1 72 ? 17.497 11.068 -10.271 1.00 91.75 72 THR A CA 1
ATOM 576 C C . THR A 1 72 ? 17.900 11.326 -8.818 1.00 91.75 72 THR A C 1
ATOM 578 O O . THR A 1 72 ? 19.084 11.399 -8.509 1.00 91.75 72 THR A O 1
ATOM 581 N N . SER A 1 73 ? 16.929 11.481 -7.914 1.00 91.75 73 SER A N 1
ATOM 582 C CA . SER A 1 73 ? 17.164 11.743 -6.489 1.00 91.75 73 SER A CA 1
ATOM 583 C C . SER A 1 73 ? 17.165 10.466 -5.644 1.00 91.75 73 SER A C 1
ATOM 585 O O . SER A 1 73 ? 16.644 9.428 -6.041 1.00 91.75 73 SER A O 1
ATOM 587 N N . THR A 1 74 ? 17.682 10.549 -4.418 1.00 92.19 74 THR A N 1
ATOM 588 C CA . THR A 1 74 ? 17.616 9.438 -3.459 1.00 92.19 74 THR A CA 1
ATOM 589 C C . THR A 1 74 ? 16.166 9.074 -3.129 1.00 92.19 74 THR A C 1
ATOM 591 O O . THR A 1 74 ? 15.403 9.905 -2.635 1.00 92.19 74 THR A O 1
ATOM 594 N N . VAL A 1 75 ? 15.793 7.810 -3.344 1.00 94.06 75 VAL A N 1
ATOM 595 C CA . VAL A 1 75 ? 14.465 7.296 -2.981 1.00 94.06 75 VAL A CA 1
ATOM 596 C C . VAL A 1 75 ? 14.387 7.046 -1.474 1.00 94.06 75 VAL A C 1
ATOM 598 O O . VAL A 1 75 ? 15.178 6.283 -0.907 1.00 94.06 75 VAL A O 1
ATOM 601 N N . ARG A 1 76 ? 13.396 7.667 -0.831 1.00 92.19 76 ARG A N 1
ATOM 602 C CA . ARG A 1 76 ? 13.025 7.438 0.568 1.00 92.19 76 ARG A CA 1
ATOM 603 C C . ARG A 1 76 ? 11.652 6.783 0.631 1.00 92.19 76 ARG A C 1
ATOM 605 O O . ARG A 1 76 ? 10.785 7.104 -0.177 1.00 92.19 76 ARG A O 1
ATOM 612 N N . LEU A 1 77 ? 11.513 5.856 1.568 1.00 94.62 77 LEU A N 1
ATOM 613 C CA . LEU A 1 77 ? 10.228 5.303 1.970 1.00 94.62 77 LEU A CA 1
ATOM 614 C C . LEU A 1 77 ? 9.707 6.162 3.122 1.00 94.62 77 LEU A C 1
ATOM 616 O O . LEU A 1 77 ? 10.505 6.649 3.925 1.00 94.62 77 LEU A O 1
ATOM 620 N N . ASP A 1 78 ? 8.406 6.395 3.142 1.00 92.69 78 ASP A N 1
ATOM 621 C CA . ASP A 1 78 ? 7.714 7.127 4.199 1.00 92.69 78 ASP A CA 1
ATOM 622 C C . ASP A 1 78 ? 7.001 6.163 5.159 1.00 92.69 78 ASP A C 1
ATOM 624 O O . ASP A 1 78 ? 7.025 4.944 4.980 1.00 92.69 78 ASP A O 1
ATOM 628 N N . SER A 1 79 ? 6.348 6.707 6.184 1.00 94.75 79 SER A N 1
ATOM 629 C CA . SER A 1 79 ? 5.602 5.908 7.161 1.00 94.75 79 SER A CA 1
ATOM 630 C C . SER A 1 79 ? 4.470 5.095 6.523 1.00 94.75 79 SER A C 1
ATOM 632 O O . SER A 1 79 ? 4.204 3.978 6.957 1.00 94.75 79 SER A O 1
ATOM 634 N N . SER A 1 80 ? 3.830 5.605 5.467 1.00 92.94 80 SER A N 1
ATOM 635 C CA . SER A 1 80 ? 2.813 4.867 4.705 1.00 92.94 80 SER A CA 1
ATOM 636 C C . SER A 1 80 ? 3.396 3.607 4.063 1.00 92.94 80 SER A C 1
ATOM 638 O O . SER A 1 80 ? 2.781 2.543 4.107 1.00 92.94 80 SER A O 1
ATOM 640 N N . SER A 1 81 ? 4.615 3.711 3.528 1.00 96.50 81 SER A N 1
ATOM 641 C CA . SER A 1 81 ? 5.366 2.584 2.971 1.00 96.50 81 SER A CA 1
ATOM 642 C C . SER A 1 81 ? 5.683 1.531 4.044 1.00 96.50 81 SER A C 1
ATOM 644 O O . SER A 1 81 ? 5.519 0.336 3.801 1.00 96.50 81 SER A O 1
ATOM 646 N N . GLU A 1 82 ? 6.085 1.953 5.248 1.00 95.75 82 GLU A N 1
ATOM 647 C CA . GLU A 1 82 ? 6.333 1.050 6.386 1.00 95.75 82 GLU A CA 1
ATOM 648 C C . GLU A 1 82 ? 5.052 0.340 6.848 1.00 95.75 82 GLU A C 1
ATOM 650 O O . GLU A 1 82 ? 5.053 -0.872 7.068 1.00 95.75 82 GLU A O 1
ATOM 655 N N . ILE A 1 83 ? 3.935 1.067 6.936 1.00 94.56 83 ILE A N 1
ATOM 656 C CA . ILE A 1 83 ? 2.624 0.496 7.275 1.00 94.56 83 ILE A CA 1
ATOM 657 C C . ILE A 1 83 ? 2.214 -0.552 6.237 1.00 94.56 83 ILE A C 1
ATOM 659 O O . ILE A 1 83 ? 1.814 -1.655 6.610 1.00 94.56 83 ILE A O 1
ATOM 663 N N . LEU A 1 84 ? 2.349 -0.249 4.943 1.00 94.19 84 LEU A N 1
ATOM 664 C CA . LEU A 1 84 ? 2.013 -1.197 3.882 1.00 94.19 84 LEU A CA 1
ATOM 665 C C . LEU A 1 84 ? 2.903 -2.447 3.926 1.00 94.19 84 LEU A C 1
ATOM 667 O O . LEU A 1 84 ? 2.403 -3.560 3.775 1.00 94.19 84 LEU A O 1
ATOM 671 N N . GLN A 1 85 ? 4.205 -2.292 4.178 1.00 95.88 85 GLN A N 1
ATOM 672 C CA . GLN A 1 85 ? 5.115 -3.426 4.365 1.00 95.88 85 GLN A CA 1
ATOM 673 C C . GLN A 1 85 ? 4.708 -4.304 5.555 1.00 95.88 85 GLN A C 1
ATOM 675 O O . GLN A 1 85 ? 4.746 -5.530 5.441 1.00 95.88 85 GLN A O 1
ATOM 680 N N . ASN A 1 86 ? 4.280 -3.698 6.665 1.00 93.44 86 ASN A N 1
ATOM 681 C CA . ASN A 1 86 ? 3.779 -4.437 7.823 1.00 93.44 86 ASN A CA 1
ATOM 682 C C . ASN A 1 86 ? 2.482 -5.182 7.491 1.00 93.44 86 ASN A C 1
ATOM 684 O O . ASN A 1 86 ? 2.397 -6.368 7.775 1.00 93.44 86 ASN A O 1
ATOM 688 N N . ILE A 1 87 ? 1.531 -4.563 6.780 1.00 90.12 87 ILE A N 1
ATOM 689 C CA . ILE A 1 87 ? 0.318 -5.252 6.301 1.00 90.12 87 ILE A CA 1
ATOM 690 C C . ILE A 1 87 ? 0.688 -6.457 5.422 1.00 90.12 87 ILE A C 1
ATOM 692 O O . ILE A 1 87 ? 0.177 -7.558 5.625 1.00 90.12 87 ILE A O 1
ATOM 696 N N . ILE A 1 88 ? 1.602 -6.280 4.463 1.00 92.25 88 ILE A N 1
ATOM 697 C CA . ILE A 1 88 ? 2.068 -7.372 3.596 1.00 92.25 88 ILE A CA 1
ATOM 698 C C . ILE A 1 88 ? 2.661 -8.512 4.433 1.00 92.25 88 ILE A C 1
ATOM 700 O O . ILE A 1 88 ? 2.361 -9.680 4.185 1.00 92.25 88 ILE A O 1
ATOM 704 N N . LYS A 1 89 ? 3.481 -8.183 5.433 1.00 90.62 89 LYS A N 1
ATOM 705 C CA . LYS A 1 89 ? 4.140 -9.155 6.308 1.00 90.62 89 LYS A CA 1
ATOM 706 C C . LYS A 1 89 ? 3.148 -9.884 7.217 1.00 90.62 89 LYS A C 1
ATOM 708 O O . LYS A 1 89 ? 3.143 -11.114 7.240 1.00 90.62 89 LYS A O 1
ATOM 713 N N . ASP A 1 90 ? 2.319 -9.142 7.939 1.00 86.62 90 ASP A N 1
ATOM 714 C CA . ASP A 1 90 ? 1.427 -9.655 8.981 1.00 86.62 90 ASP A CA 1
ATOM 715 C C . ASP A 1 90 ? 0.347 -10.564 8.389 1.00 86.62 90 ASP A C 1
ATOM 717 O O . ASP A 1 90 ? 0.048 -11.623 8.941 1.00 86.62 90 ASP A O 1
ATOM 721 N N . PHE A 1 91 ? -0.162 -10.213 7.204 1.00 83.88 91 PHE A N 1
ATOM 722 C CA . PHE A 1 91 ? -1.164 -10.999 6.481 1.00 83.88 91 PHE A CA 1
ATOM 723 C C . PHE A 1 91 ? -0.563 -11.950 5.434 1.00 83.88 91 PHE A C 1
ATOM 725 O O . PHE A 1 91 ? -1.303 -12.570 4.668 1.00 83.88 91 PHE A O 1
ATOM 732 N N . ARG A 1 92 ? 0.773 -12.089 5.391 1.00 88.31 92 ARG A N 1
ATOM 733 C CA . ARG A 1 92 ? 1.508 -12.953 4.445 1.00 88.31 92 ARG A CA 1
ATOM 734 C C . ARG A 1 92 ? 1.054 -12.758 2.992 1.00 88.31 92 ARG A C 1
ATOM 736 O O . ARG A 1 92 ? 0.857 -13.724 2.247 1.00 88.31 92 ARG A O 1
ATOM 743 N N . LEU A 1 93 ? 0.863 -11.502 2.602 1.00 90.19 93 LEU A N 1
ATOM 744 C CA . LEU A 1 93 ? 0.467 -11.140 1.250 1.00 90.19 93 LEU A CA 1
ATOM 745 C C . LEU A 1 93 ? 1.675 -11.206 0.312 1.00 90.19 93 LEU A C 1
ATOM 747 O O . LEU A 1 93 ? 2.826 -11.017 0.706 1.00 90.19 93 LEU A O 1
ATOM 751 N N . ARG A 1 94 ? 1.406 -11.448 -0.966 1.00 92.38 94 ARG A N 1
ATOM 752 C CA . ARG A 1 94 ? 2.386 -11.419 -2.047 1.00 92.38 94 ARG A CA 1
ATOM 753 C C . ARG A 1 94 ? 1.965 -10.416 -3.095 1.00 92.38 94 ARG A C 1
ATOM 755 O O . ARG A 1 94 ? 0.810 -10.359 -3.490 1.00 92.38 94 ARG A O 1
ATOM 762 N N . ASP A 1 95 ? 2.939 -9.676 -3.591 1.00 93.88 95 ASP A N 1
ATOM 763 C CA . ASP A 1 95 ? 2.775 -8.833 -4.763 1.00 93.88 95 ASP A CA 1
ATOM 764 C C . ASP A 1 95 ? 2.635 -9.706 -6.016 1.00 93.88 95 ASP A C 1
ATOM 766 O O . ASP A 1 95 ? 3.594 -10.357 -6.451 1.00 93.88 95 ASP A O 1
ATOM 770 N N . ALA A 1 96 ? 1.428 -9.746 -6.581 1.00 92.00 96 ALA A N 1
ATOM 771 C CA . ALA A 1 96 ? 1.105 -10.593 -7.723 1.00 92.00 96 ALA A CA 1
ATOM 772 C C . ALA A 1 96 ? 1.939 -10.232 -8.960 1.00 92.00 96 ALA A C 1
ATOM 774 O O . ALA A 1 96 ? 2.440 -11.121 -9.655 1.00 92.00 96 ALA A O 1
ATOM 775 N N . TYR A 1 97 ? 2.144 -8.933 -9.209 1.00 93.56 97 TYR A N 1
ATOM 776 C CA . TYR A 1 97 ? 2.939 -8.462 -10.339 1.00 93.56 97 TYR A CA 1
ATOM 777 C C . TYR A 1 97 ? 4.401 -8.880 -10.177 1.00 93.56 97 TYR A C 1
ATOM 779 O O . TYR A 1 97 ? 4.970 -9.499 -11.080 1.00 93.56 97 TYR A O 1
ATOM 787 N N . ARG A 1 98 ? 5.001 -8.605 -9.011 1.00 93.00 98 ARG A N 1
ATOM 788 C CA . ARG A 1 98 ? 6.414 -8.917 -8.747 1.00 93.00 98 ARG A CA 1
ATOM 789 C C . ARG A 1 98 ? 6.679 -10.423 -8.735 1.00 93.00 98 ARG A C 1
ATOM 791 O O . ARG A 1 98 ? 7.753 -10.846 -9.151 1.00 93.00 98 ARG A O 1
ATOM 798 N N . SER A 1 99 ? 5.694 -11.228 -8.333 1.00 91.44 99 SER A N 1
ATOM 799 C CA . SER A 1 99 ? 5.784 -12.694 -8.351 1.00 91.44 99 SER A CA 1
ATOM 800 C C . SER A 1 99 ? 5.927 -13.270 -9.765 1.00 91.44 99 SER A C 1
ATOM 802 O O . SER A 1 99 ? 6.567 -14.303 -9.941 1.00 91.44 99 SER A O 1
ATOM 804 N N . LYS A 1 100 ? 5.343 -12.620 -10.782 1.00 91.25 100 LYS A N 1
ATOM 805 C CA . LYS A 1 100 ? 5.480 -13.021 -12.196 1.00 91.25 100 LYS A CA 1
ATOM 806 C C . LYS A 1 100 ? 6.593 -12.267 -12.924 1.00 91.25 100 LYS A C 1
ATOM 808 O O . LYS A 1 100 ? 7.170 -12.795 -13.867 1.00 91.25 100 LYS A O 1
ATOM 813 N N . ASN A 1 101 ? 6.907 -11.058 -12.467 1.00 92.44 101 ASN A N 1
ATOM 814 C CA . ASN A 1 101 ? 7.851 -10.142 -13.097 1.00 92.44 101 ASN A CA 1
ATOM 815 C C . ASN A 1 101 ? 8.878 -9.628 -12.068 1.00 92.44 101 ASN A C 1
ATOM 817 O O . ASN A 1 101 ? 8.856 -8.450 -11.693 1.00 92.44 101 ASN A O 1
ATOM 821 N N . PRO A 1 102 ? 9.801 -10.482 -11.587 1.00 92.12 102 PRO A N 1
ATOM 822 C CA . PRO A 1 102 ? 10.717 -10.118 -10.504 1.00 92.12 102 PRO A CA 1
ATOM 823 C C . PRO A 1 102 ? 11.662 -8.967 -10.874 1.00 92.12 102 PRO A C 1
ATOM 825 O O . PRO A 1 102 ? 12.080 -8.210 -10.001 1.00 92.12 102 PRO A O 1
ATOM 828 N N . ILE A 1 103 ? 11.963 -8.810 -12.166 1.00 91.19 103 ILE A N 1
ATOM 829 C CA . ILE A 1 103 ? 12.947 -7.846 -12.675 1.00 91.19 103 ILE A CA 1
ATOM 830 C C . ILE A 1 103 ? 12.276 -6.591 -13.244 1.00 91.19 103 ILE A C 1
ATOM 832 O O . ILE A 1 103 ? 12.758 -5.483 -13.022 1.00 91.19 103 ILE A O 1
ATOM 836 N N . LEU A 1 104 ? 11.171 -6.746 -13.981 1.00 93.00 104 LEU A N 1
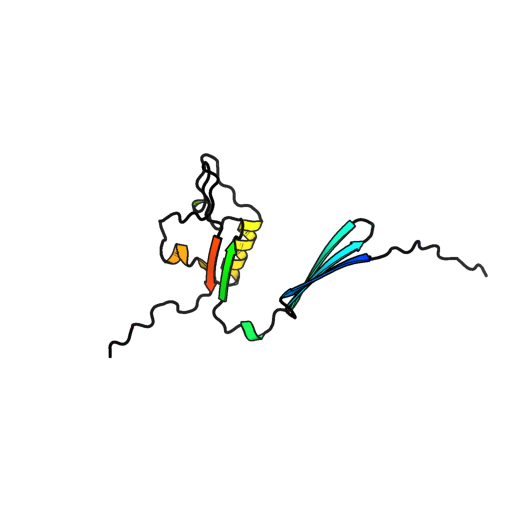ATOM 837 C CA . LEU A 1 104 ? 10.583 -5.636 -14.733 1.00 93.00 104 LEU A CA 1
ATOM 838 C C . LEU A 1 104 ? 10.030 -4.557 -13.792 1.00 93.00 104 LEU A C 1
ATOM 840 O O . LEU A 1 104 ? 9.323 -4.902 -12.842 1.00 93.00 104 LEU A O 1
ATOM 844 N N . PRO A 1 105 ? 10.267 -3.258 -14.045 1.00 90.56 105 PRO A N 1
ATOM 845 C CA . PRO A 1 105 ? 9.902 -2.222 -13.083 1.00 90.56 105 PRO A CA 1
ATOM 846 C C . PRO A 1 105 ? 8.403 -2.139 -12.778 1.00 90.56 105 PRO A C 1
ATOM 848 O O . PRO A 1 105 ? 8.032 -2.109 -11.606 1.00 90.56 105 PRO A O 1
ATOM 851 N N . GLY A 1 106 ? 7.555 -2.193 -13.812 1.00 94.00 106 GLY A N 1
ATOM 852 C CA . GLY A 1 106 ? 6.095 -2.240 -13.668 1.00 94.00 106 GLY A CA 1
ATOM 853 C C . GLY A 1 106 ? 5.450 -0.950 -13.175 1.00 94.00 106 GLY A C 1
ATOM 854 O O . GLY A 1 106 ? 4.483 -1.024 -12.429 1.00 94.00 106 GLY A O 1
ATOM 855 N N . TYR A 1 107 ? 6.006 0.216 -13.516 1.00 96.88 107 TYR A N 1
ATOM 856 C CA . TYR A 1 107 ? 5.467 1.503 -13.070 1.00 96.88 107 TYR A CA 1
ATOM 857 C C . TYR A 1 107 ? 4.016 1.695 -13.517 1.00 96.88 107 TYR A C 1
ATOM 859 O O . TYR A 1 107 ? 3.663 1.375 -14.650 1.00 96.88 107 TYR A O 1
ATOM 867 N N . THR A 1 108 ? 3.206 2.257 -12.628 1.00 97.19 108 THR A N 1
ATOM 868 C CA . THR A 1 108 ? 1.777 2.517 -12.848 1.00 97.19 108 THR A CA 1
ATOM 869 C C . THR A 1 108 ? 1.448 4.005 -12.822 1.00 97.19 108 THR A C 1
ATOM 871 O O . THR A 1 108 ? 0.412 4.419 -13.330 1.00 97.19 108 THR A O 1
ATOM 874 N N . TRP A 1 109 ? 2.376 4.826 -12.325 1.00 97.94 109 TRP A N 1
ATOM 875 C CA . TRP A 1 109 ? 2.253 6.273 -12.279 1.00 97.94 109 TRP A CA 1
ATOM 876 C C . TRP A 1 109 ? 3.524 6.968 -12.780 1.00 97.94 109 TRP A C 1
ATOM 878 O O . TRP A 1 109 ? 4.647 6.498 -12.564 1.00 97.94 109 TRP A O 1
ATOM 888 N N . SER A 1 110 ? 3.354 8.115 -13.440 1.00 96.75 110 SER A N 1
ATOM 889 C CA . SER A 1 110 ? 4.452 8.970 -13.894 1.00 96.75 110 SER A CA 1
ATOM 890 C C . SER A 1 110 ? 4.025 10.433 -13.994 1.00 96.75 110 SER A C 1
ATOM 892 O O . SER A 1 110 ? 2.872 10.739 -14.283 1.00 96.75 110 SER A O 1
ATOM 894 N N . ASN A 1 111 ? 4.992 11.336 -13.829 1.00 95.38 111 ASN A N 1
ATOM 895 C CA . ASN A 1 111 ? 4.870 12.759 -14.169 1.00 95.38 111 ASN A CA 1
ATOM 896 C C . ASN A 1 111 ? 5.811 13.173 -15.320 1.00 95.38 111 ASN A C 1
ATOM 898 O O . ASN A 1 111 ? 6.156 14.346 -15.460 1.00 95.38 111 ASN A O 1
ATOM 902 N N . GLY A 1 112 ? 6.314 12.202 -16.087 1.00 93.38 112 GLY A N 1
ATOM 903 C CA . GLY A 1 112 ? 7.284 12.395 -17.168 1.00 93.38 112 GLY A CA 1
ATOM 904 C C . GLY A 1 112 ? 8.748 12.475 -16.718 1.00 93.38 112 GLY A C 1
ATOM 905 O O . GLY A 1 112 ? 9.638 12.185 -17.512 1.00 93.38 112 GLY A O 1
ATOM 906 N N . ARG A 1 113 ? 9.032 12.808 -15.452 1.00 93.38 113 ARG A N 1
ATOM 907 C CA . ARG A 1 113 ? 10.405 12.851 -14.899 1.00 93.38 113 ARG A CA 1
ATOM 908 C C . ARG A 1 113 ? 10.689 11.704 -13.944 1.00 93.38 113 ARG A C 1
ATOM 910 O O . ARG A 1 113 ? 11.791 11.163 -13.917 1.00 93.38 113 ARG A O 1
ATOM 917 N N . THR A 1 114 ? 9.692 11.340 -13.152 1.00 95.19 114 THR A N 1
ATOM 918 C CA . THR A 1 114 ? 9.761 10.254 -12.182 1.00 95.19 114 THR A CA 1
ATOM 919 C C . THR A 1 114 ? 8.679 9.242 -12.473 1.00 95.19 114 THR A C 1
ATOM 921 O O . THR A 1 114 ? 7.554 9.625 -12.785 1.00 95.19 114 THR A O 1
ATOM 924 N N . HIS A 1 115 ? 9.019 7.973 -12.300 1.00 97.50 115 HIS A N 1
ATOM 925 C CA . HIS A 1 115 ? 8.096 6.864 -12.475 1.00 97.50 115 HIS A CA 1
ATOM 926 C C . HIS A 1 115 ? 8.000 6.099 -11.165 1.00 97.50 115 HIS A C 1
ATOM 928 O O . HIS A 1 115 ? 9.008 5.930 -10.475 1.00 97.50 115 HIS A O 1
ATOM 934 N N . SER A 1 116 ? 6.804 5.646 -10.815 1.00 97.38 116 SER A N 1
ATOM 935 C CA . SER A 1 116 ? 6.589 4.838 -9.623 1.00 97.38 116 SER A CA 1
ATOM 936 C C . SER A 1 116 ? 5.548 3.762 -9.856 1.00 97.38 116 SER A C 1
ATOM 938 O O . SER A 1 116 ? 4.622 3.918 -10.649 1.00 97.38 116 SER A O 1
ATOM 940 N N . ARG A 1 117 ? 5.706 2.658 -9.140 1.00 97.56 117 ARG A N 1
ATOM 941 C CA . ARG A 1 117 ? 4.693 1.624 -9.006 1.00 97.56 117 ARG A CA 1
ATOM 942 C C . ARG A 1 117 ? 4.056 1.779 -7.634 1.00 97.56 117 ARG A C 1
ATOM 944 O O . ARG A 1 11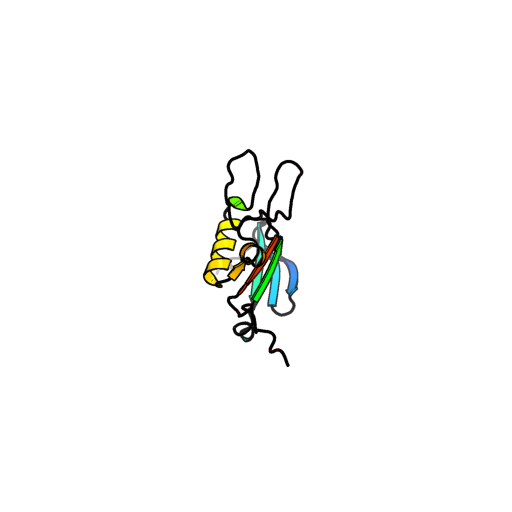7 ? 4.708 1.504 -6.629 1.00 97.56 117 ARG A O 1
ATOM 951 N N . ILE A 1 118 ? 2.839 2.307 -7.629 1.00 97.25 118 ILE A N 1
ATOM 952 C CA . ILE A 1 118 ? 2.053 2.609 -6.421 1.00 97.25 118 ILE A CA 1
ATOM 953 C C . ILE A 1 118 ? 0.690 1.911 -6.429 1.00 97.25 118 ILE A C 1
ATOM 955 O O . ILE A 1 118 ? 0.024 1.850 -5.398 1.00 97.25 118 ILE A O 1
ATOM 959 N N . ASP A 1 119 ? 0.324 1.317 -7.564 1.00 96.94 119 ASP A N 1
ATOM 960 C CA . ASP A 1 119 ? -0.825 0.439 -7.692 1.00 96.94 119 ASP A CA 1
ATOM 961 C C . ASP A 1 119 ? -0.370 -1.012 -7.528 1.00 96.94 119 ASP A C 1
ATOM 963 O O . ASP A 1 119 ? 0.541 -1.482 -8.223 1.00 96.94 119 ASP A O 1
ATOM 967 N N . PHE A 1 120 ? -1.001 -1.735 -6.606 1.00 94.25 120 PHE A N 1
ATOM 968 C CA . PHE A 1 120 ? -0.642 -3.118 -6.304 1.00 94.25 120 PHE A 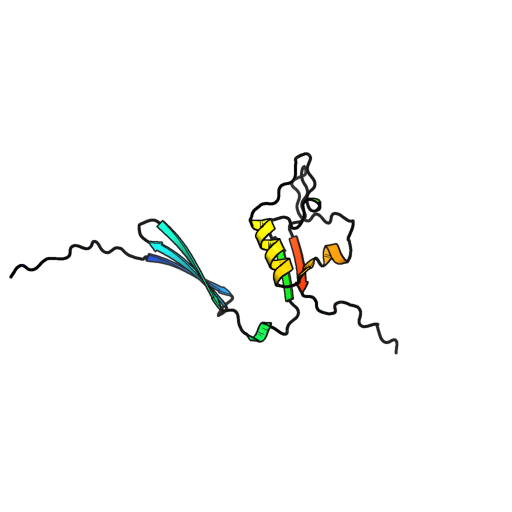CA 1
ATOM 969 C C . PHE A 1 120 ? -1.867 -4.024 -6.340 1.00 94.25 120 PHE A C 1
ATOM 971 O O . PHE A 1 120 ? -2.977 -3.615 -6.014 1.00 94.25 120 PHE A O 1
ATOM 978 N N . LEU A 1 121 ? -1.631 -5.285 -6.696 1.00 93.38 121 LEU A N 1
ATOM 979 C CA . LEU A 1 121 ? -2.514 -6.405 -6.393 1.00 93.38 121 LEU A CA 1
ATOM 980 C C . LEU A 1 121 ? -1.749 -7.325 -5.442 1.00 93.38 121 LEU A C 1
ATOM 982 O O . LEU A 1 121 ? -0.777 -7.973 -5.839 1.00 93.38 121 LEU A O 1
ATOM 986 N N . LEU A 1 122 ? -2.156 -7.331 -4.178 1.00 92.62 122 LEU A N 1
ATOM 987 C CA . LEU A 1 122 ? -1.557 -8.108 -3.103 1.00 92.62 122 LEU A CA 1
ATOM 988 C C . LEU A 1 122 ? -2.461 -9.297 -2.789 1.00 92.62 122 LEU A C 1
ATOM 990 O O . LEU A 1 122 ? -3.630 -9.115 -2.472 1.00 92.62 122 LEU A O 1
ATOM 994 N N . THR A 1 123 ? -1.937 -10.513 -2.866 1.00 90.25 123 THR A N 1
ATOM 995 C CA . THR A 1 123 ? -2.725 -11.737 -2.679 1.00 90.25 123 THR A CA 1
ATOM 996 C C . THR A 1 123 ? -2.239 -12.511 -1.465 1.00 90.25 123 THR A C 1
ATOM 998 O O . THR A 1 123 ? -1.028 -12.687 -1.320 1.00 90.25 123 THR A O 1
ATOM 1001 N N . SER A 1 124 ? -3.132 -13.027 -0.620 1.00 84.62 124 SER A N 1
ATOM 1002 C CA . SER A 1 124 ? -2.745 -13.967 0.440 1.00 84.62 124 SER A CA 1
ATOM 1003 C C . SER A 1 124 ? -2.058 -15.202 -0.147 1.00 84.62 124 SER A C 1
ATOM 1005 O O . SER A 1 124 ? -2.225 -15.536 -1.322 1.00 84.62 124 SER A O 1
ATOM 1007 N N . MET A 1 125 ? -1.269 -15.900 0.670 1.00 68.94 125 MET A N 1
ATOM 1008 C CA . MET A 1 125 ? -0.752 -17.231 0.342 1.00 68.94 125 MET A CA 1
ATOM 1009 C C . MET A 1 125 ? -1.906 -18.246 0.265 1.00 68.94 125 MET A C 1
ATOM 1011 O O . MET A 1 125 ? -2.147 -18.995 1.201 1.00 68.94 125 MET A O 1
ATOM 1015 N N . GLY A 1 126 ? -2.625 -18.224 -0.852 1.00 54.22 126 GLY A N 1
ATOM 1016 C CA . GLY A 1 126 ? -3.475 -19.295 -1.350 1.00 54.22 126 GLY A CA 1
ATOM 1017 C C . GLY A 1 126 ? -2.926 -19.779 -2.691 1.00 54.22 126 GLY A C 1
ATOM 1018 O O . GLY A 1 126 ? -2.167 -19.067 -3.365 1.00 54.22 126 GLY A O 1
ATOM 1019 N N . ASP A 1 127 ? -3.211 -21.025 -3.028 1.00 46.19 127 ASP A N 1
ATOM 1020 C CA . ASP A 1 127 ? -2.680 -21.759 -4.168 1.00 46.19 127 ASP A CA 1
ATOM 1021 C C . ASP A 1 127 ? -3.150 -21.204 -5.529 1.00 46.19 127 ASP A C 1
ATOM 1023 O O . ASP A 1 127 ? -3.775 -21.894 -6.328 1.00 46.19 127 ASP A O 1
ATOM 1027 N N . ILE A 1 128 ? -2.683 -20.010 -5.912 1.00 47.25 128 ILE A N 1
ATOM 1028 C CA . ILE A 1 128 ? -2.465 -19.667 -7.335 1.00 47.25 128 ILE A CA 1
ATOM 1029 C C . ILE A 1 128 ? -1.166 -20.350 -7.841 1.00 47.25 128 ILE A C 1
ATOM 1031 O O . ILE A 1 128 ? -0.527 -19.943 -8.816 1.00 47.25 128 ILE A O 1
ATOM 1035 N N . MET A 1 129 ? -0.730 -21.408 -7.152 1.00 42.31 129 MET A N 1
ATOM 1036 C CA . MET A 1 129 ? 0.102 -22.466 -7.700 1.00 42.31 129 MET A CA 1
ATOM 1037 C C . MET A 1 129 ? -0.832 -23.390 -8.479 1.00 42.31 129 MET A C 1
ATOM 1039 O O . MET A 1 129 ? -1.543 -24.191 -7.890 1.00 42.31 129 MET A O 1
ATOM 1043 N N . TYR A 1 130 ? -0.849 -23.222 -9.803 1.00 41.72 130 TYR A N 1
ATOM 1044 C CA . TYR A 1 130 ? -1.052 -24.297 -10.778 1.00 41.72 130 TYR A CA 1
ATOM 1045 C C . TYR A 1 130 ? -1.837 -25.513 -10.239 1.00 41.72 130 TYR A C 1
ATOM 1047 O O . TYR A 1 130 ? -1.241 -26.489 -9.789 1.00 41.72 130 TYR A O 1
ATOM 1055 N N . LYS A 1 131 ? -3.169 -25.529 -10.374 1.00 39.41 131 LYS A N 1
ATOM 1056 C CA . LYS A 1 131 ? -3.800 -26.821 -10.668 1.00 39.41 131 LYS A CA 1
ATOM 1057 C C . LYS A 1 131 ? -3.339 -27.166 -12.084 1.00 39.41 131 LYS A C 1
ATOM 1059 O O . LYS A 1 131 ? -3.658 -26.400 -12.997 1.00 39.41 131 LYS A O 1
ATOM 1064 N N . PRO A 1 132 ? -2.538 -28.228 -12.295 1.00 39.47 132 PRO A N 1
ATOM 1065 C CA . PRO A 1 132 ? -2.238 -28.666 -13.645 1.00 39.47 132 PRO A CA 1
ATOM 1066 C C . PRO A 1 132 ? -3.578 -28.901 -14.330 1.00 39.47 132 PRO A C 1
ATOM 1068 O O . PRO A 1 132 ? -4.468 -29.521 -13.743 1.00 39.47 132 PRO A O 1
ATOM 1071 N N . LEU A 1 133 ? -3.739 -28.378 -15.544 1.00 46.47 133 LEU A N 1
ATOM 1072 C CA . LEU A 1 133 ? -4.825 -28.810 -16.409 1.00 46.47 133 LEU A CA 1
ATOM 1073 C C . LEU A 1 133 ? -4.688 -30.327 -16.526 1.00 46.47 133 LEU A C 1
ATOM 1075 O O . LEU A 1 133 ? -3.749 -30.819 -17.156 1.00 46.47 133 LEU A O 1
ATOM 1079 N N . VAL A 1 134 ? -5.575 -31.060 -15.857 1.00 48.75 134 VAL A N 1
ATOM 1080 C CA . VAL A 1 134 ? -5.731 -32.488 -16.089 1.00 48.75 134 VAL A CA 1
ATOM 1081 C C . VAL A 1 134 ? -6.179 -32.579 -17.539 1.00 48.75 134 VAL A C 1
ATOM 1083 O O . VAL A 1 134 ? -7.294 -32.183 -17.874 1.00 48.75 134 VAL A O 1
ATOM 1086 N N . LYS A 1 135 ? -5.257 -32.972 -18.421 1.00 42.94 135 LYS A N 1
ATOM 1087 C CA . LYS A 1 135 ? -5.591 -33.305 -19.800 1.00 42.94 135 LYS A CA 1
ATOM 1088 C C . LYS A 1 135 ? -6.503 -34.528 -19.730 1.00 42.94 135 LYS A C 1
ATOM 1090 O O . LYS A 1 135 ? -6.050 -35.586 -19.295 1.00 42.94 135 LYS A O 1
ATOM 1095 N N . GLY A 1 136 ? -7.778 -34.324 -20.056 1.00 49.38 136 GLY A N 1
ATOM 1096 C CA . GLY A 1 136 ? -8.665 -35.403 -20.485 1.00 49.38 136 GLY A CA 1
ATOM 1097 C C . GLY A 1 136 ? -8.268 -35.906 -21.863 1.00 49.38 136 GLY A C 1
ATOM 1098 O O . GLY A 1 136 ? -7.592 -35.140 -22.593 1.00 49.38 136 GLY A O 1
#